Protein AF-A0A6P7TVS3-F1 (afdb_monomer_lite)

Radius of gyration: 17.28 Å; chains: 1; bounding box: 41×36×49 Å

Organism: NCBI:txid2607531

Secondary structure (DSSP, 8-state):
-------SS-TT-TTGGGEEE-SSEEEEEETTEEEEEEEEEE-SSS-EEEEEEEEEEEEEEE-TTS-EEEEEEEEEP-BSSSS-----TTS-EEEEEE--TTSHHHHHHHH-STT--EEEEEEEEEEETTT--EEEEEEEE-GGGEEETEEEPP-EEE-TTS-EEE-GGGTT-EEE-

Structure (mmCIF, N/CA/C/O backbone):
data_AF-A0A6P7TVS3-F1
#
_entry.id   AF-A0A6P7TVS3-F1
#
loop_
_atom_site.group_PDB
_atom_site.id
_atom_site.type_symbol
_atom_site.label_atom_id
_atom_site.label_alt_id
_atom_site.label_comp_id
_atom_site.label_asym_id
_atom_site.label_entity_id
_atom_site.label_seq_id
_atom_site.pdbx_PDB_ins_code
_atom_site.Cartn_x
_atom_site.Cartn_y
_atom_site.Cartn_z
_atom_site.occupancy
_atom_site.B_iso_or_equiv
_atom_site.auth_seq_id
_atom_site.auth_comp_id
_atom_site.auth_asym_id
_atom_site.auth_atom_id
_atom_site.pdbx_PDB_model_num
ATOM 1 N N . MET A 1 1 ? -23.292 6.945 5.859 1.00 40.56 1 MET A N 1
ATOM 2 C CA . MET A 1 1 ? -22.625 6.796 4.548 1.00 40.56 1 MET A CA 1
ATOM 3 C C . MET A 1 1 ? -21.519 7.825 4.479 1.00 40.56 1 MET A C 1
ATOM 5 O O . MET A 1 1 ? -21.764 8.960 4.097 1.00 40.56 1 MET A O 1
ATOM 9 N N . VAL A 1 2 ? -20.319 7.449 4.904 1.00 44.56 2 VAL A N 1
ATOM 10 C CA . VAL A 1 2 ? -19.148 8.297 4.725 1.00 44.56 2 VAL A CA 1
ATOM 11 C C . VAL A 1 2 ? -18.498 7.878 3.410 1.00 44.56 2 VAL A C 1
ATOM 13 O O . VAL A 1 2 ? -17.586 7.064 3.347 1.00 44.56 2 VAL A O 1
ATOM 16 N N . GLY A 1 3 ? -19.086 8.365 2.316 1.00 45.78 3 GLY A N 1
ATOM 17 C CA . GLY A 1 3 ? -18.453 8.366 1.005 1.00 45.78 3 GLY A CA 1
ATOM 18 C C . GLY A 1 3 ? -17.405 9.470 0.982 1.00 45.78 3 GLY A C 1
ATOM 19 O O . GLY A 1 3 ? -17.639 10.525 0.402 1.00 45.78 3 GLY A O 1
ATOM 20 N N . MET A 1 4 ? -16.283 9.254 1.664 1.00 54.59 4 MET A N 1
ATOM 21 C CA . MET A 1 4 ? -15.124 10.135 1.574 1.00 54.59 4 MET A CA 1
ATOM 22 C C . MET A 1 4 ? -14.430 9.845 0.253 1.00 54.59 4 MET A C 1
ATOM 24 O O . MET A 1 4 ? -13.630 8.936 0.115 1.00 54.59 4 MET A O 1
ATOM 28 N N . MET A 1 5 ? -14.834 10.568 -0.785 1.00 51.12 5 MET A N 1
ATOM 29 C CA . MET A 1 5 ? -14.065 10.628 -2.018 1.00 51.12 5 MET A CA 1
ATOM 30 C C . MET A 1 5 ? -12.902 11.591 -1.779 1.00 51.12 5 MET A C 1
ATOM 32 O O . MET A 1 5 ? -12.998 12.770 -2.126 1.00 51.12 5 MET A O 1
ATOM 36 N N . TYR A 1 6 ? -11.795 11.105 -1.203 1.00 49.25 6 TYR A N 1
ATOM 37 C CA . TYR A 1 6 ? -10.511 11.706 -1.555 1.00 49.25 6 TYR A CA 1
ATOM 38 C C . TYR A 1 6 ? -10.371 11.502 -3.062 1.00 49.25 6 TYR A C 1
ATOM 40 O O . TYR A 1 6 ? -10.386 10.375 -3.555 1.00 49.25 6 TYR A O 1
ATOM 48 N N . ASP A 1 7 ? -10.411 12.615 -3.790 1.00 45.03 7 ASP A N 1
ATOM 49 C CA . ASP A 1 7 ? -10.496 12.665 -5.245 1.00 45.03 7 ASP A CA 1
ATOM 50 C C . ASP A 1 7 ? -9.548 11.623 -5.855 1.00 45.03 7 ASP A C 1
ATOM 52 O O . ASP A 1 7 ? -8.334 11.694 -5.650 1.00 45.03 7 ASP A O 1
ATOM 56 N N . ARG A 1 8 ? -10.110 10.620 -6.546 1.00 48.59 8 ARG A N 1
ATOM 57 C CA . ARG A 1 8 ? -9.426 9.391 -7.011 1.00 48.59 8 ARG A CA 1
ATOM 58 C C . ARG A 1 8 ? -8.334 9.644 -8.061 1.00 48.59 8 ARG A C 1
ATOM 60 O O . ARG A 1 8 ? -7.853 8.715 -8.703 1.00 48.59 8 ARG A O 1
ATOM 67 N N . PHE A 1 9 ? -7.961 10.900 -8.261 1.00 48.38 9 PHE A N 1
ATOM 68 C CA . PHE A 1 9 ? -7.047 11.355 -9.283 1.00 48.38 9 PHE A CA 1
ATOM 69 C C . PHE A 1 9 ? -6.100 12.396 -8.702 1.00 48.38 9 PHE A C 1
ATOM 71 O O . PHE A 1 9 ? -6.510 13.345 -8.030 1.00 48.38 9 PHE A O 1
ATOM 78 N N . SER A 1 10 ? -4.813 12.245 -9.017 1.00 43.25 10 SER A N 1
ATOM 79 C CA . SER A 1 10 ? -3.807 13.278 -8.808 1.00 43.25 10 SER A CA 1
ATOM 80 C C . SER A 1 10 ? -4.242 14.558 -9.532 1.00 43.25 10 SER A C 1
ATOM 82 O O . SER A 1 10 ? -4.057 1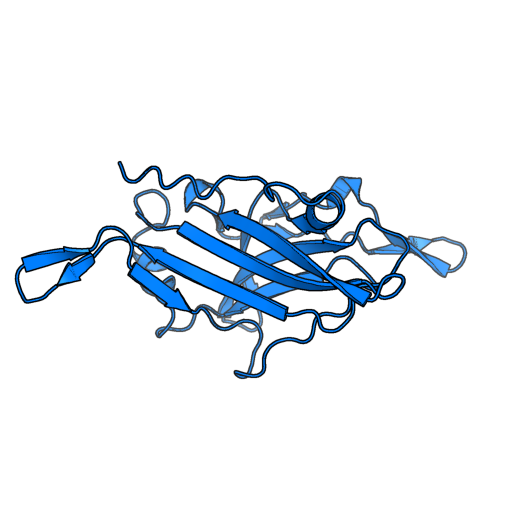4.702 -10.743 1.00 43.25 10 SER A O 1
ATOM 84 N N . LYS A 1 11 ? -4.873 15.486 -8.810 1.00 40.69 11 LYS A N 1
ATOM 85 C CA . LYS A 1 11 ? -5.247 16.790 -9.355 1.00 40.69 11 LYS A CA 1
ATOM 86 C C . LYS A 1 11 ? -3.984 17.536 -9.808 1.00 40.69 11 LYS A C 1
ATOM 88 O O . LYS A 1 11 ? -3.126 17.863 -8.996 1.00 40.69 11 LYS A O 1
ATOM 93 N N . ASN A 1 12 ? -3.935 17.824 -11.110 1.00 38.59 12 ASN A N 1
ATOM 94 C CA . ASN A 1 12 ? -3.144 18.872 -11.765 1.00 38.59 12 ASN A CA 1
ATOM 95 C C . ASN A 1 12 ? -1.604 18.794 -11.741 1.00 38.59 12 ASN A C 1
ATOM 97 O O . ASN A 1 12 ? -0.933 19.817 -11.632 1.00 38.59 12 ASN A O 1
ATOM 101 N N . ASN A 1 13 ? -1.021 17.615 -11.969 1.00 49.12 13 ASN A N 1
ATOM 102 C CA . ASN A 1 13 ? 0.365 17.553 -12.442 1.00 49.12 13 ASN A CA 1
ATOM 103 C C . ASN A 1 13 ? 0.528 16.399 -13.443 1.00 49.12 13 ASN A C 1
ATOM 105 O O . ASN A 1 13 ? 0.332 15.244 -13.069 1.00 49.12 13 ASN A O 1
ATOM 109 N N . ASN A 1 14 ? 0.864 16.688 -14.708 1.00 56.12 14 ASN A N 1
ATOM 110 C CA . ASN A 1 14 ? 0.971 15.675 -15.777 1.00 56.12 14 ASN A CA 1
ATOM 111 C C . ASN A 1 14 ? 1.919 14.522 -15.405 1.00 56.12 14 ASN A C 1
ATOM 113 O O . ASN A 1 14 ? 1.755 13.410 -15.894 1.00 56.12 14 ASN A O 1
ATOM 117 N N . ARG A 1 15 ? 2.877 14.766 -14.500 1.00 57.53 15 ARG A N 1
ATOM 118 C CA . ARG A 1 15 ? 3.806 13.747 -14.006 1.00 57.53 15 ARG A CA 1
ATOM 119 C C . ARG A 1 15 ? 3.259 12.878 -12.870 1.00 57.53 15 ARG A C 1
ATOM 121 O O . ARG A 1 15 ? 3.612 11.713 -12.770 1.00 57.53 15 ARG A O 1
ATOM 128 N N . ALA A 1 16 ? 2.343 13.381 -12.045 1.00 57.06 16 ALA A N 1
ATOM 129 C CA . ALA A 1 16 ? 1.692 12.529 -11.046 1.00 57.06 16 ALA A CA 1
ATOM 130 C C . ALA A 1 16 ? 0.823 11.434 -11.703 1.00 57.06 16 ALA A C 1
ATOM 132 O O . ALA A 1 16 ? 0.606 10.386 -11.104 1.00 57.06 16 ALA A O 1
ATOM 133 N N . GLN A 1 17 ? 0.405 11.640 -12.961 1.00 60.50 17 GLN A N 1
ATOM 134 C CA . GLN A 1 17 ? -0.326 10.651 -13.764 1.00 60.50 17 GLN A CA 1
ATOM 135 C C . GLN A 1 17 ? 0.541 9.476 -14.245 1.00 60.50 17 GLN A C 1
ATOM 137 O O . GLN A 1 17 ? -0.001 8.506 -14.769 1.00 60.50 17 GLN A O 1
ATOM 142 N N . THR A 1 18 ? 1.870 9.540 -14.093 1.00 77.81 18 THR A N 1
ATOM 143 C CA . THR A 1 18 ? 2.769 8.451 -14.507 1.00 77.81 18 THR A CA 1
ATOM 144 C C . THR A 1 18 ? 3.190 7.533 -13.370 1.00 77.81 18 THR A C 1
ATOM 146 O O . THR A 1 18 ? 3.916 6.572 -13.614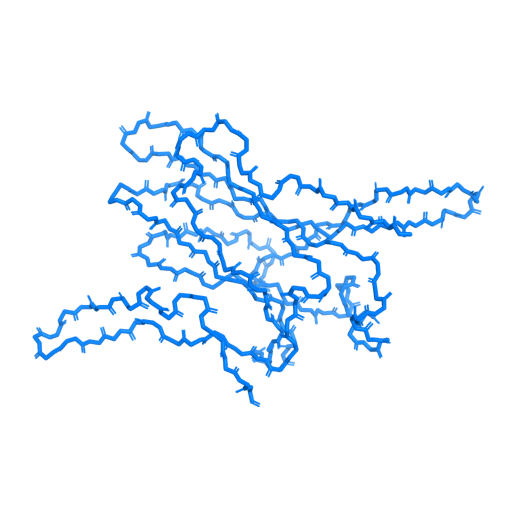 1.00 77.81 18 THR A O 1
ATOM 149 N N . ILE A 1 19 ? 2.718 7.793 -12.148 1.00 88.88 19 ILE A N 1
ATOM 150 C CA . ILE A 1 19 ? 2.776 6.830 -11.050 1.00 88.88 19 ILE A CA 1
ATOM 151 C C . ILE A 1 19 ? 1.490 6.012 -11.080 1.00 88.88 19 ILE A C 1
ATOM 153 O O . ILE A 1 19 ? 0.389 6.545 -10.934 1.00 88.88 19 ILE A O 1
ATOM 157 N N . LEU A 1 20 ? 1.633 4.709 -11.292 1.00 91.75 20 LEU A N 1
ATOM 158 C CA . LEU A 1 20 ? 0.523 3.776 -11.371 1.00 91.75 20 LEU A CA 1
ATOM 159 C C . LEU A 1 20 ? 0.372 3.033 -10.051 1.00 91.75 20 LEU A C 1
ATOM 161 O O . LEU A 1 20 ? 1.316 2.395 -9.603 1.00 91.75 20 LEU A O 1
ATOM 165 N N . PHE A 1 21 ? -0.834 3.035 -9.491 1.00 94.38 21 PHE A N 1
ATOM 166 C CA . PHE A 1 21 ? -1.196 2.210 -8.341 1.00 94.38 21 PHE A CA 1
ATOM 167 C C . PHE A 1 21 ? -2.073 1.026 -8.762 1.00 94.38 21 PHE A C 1
ATOM 169 O O . PHE A 1 21 ? -2.793 1.079 -9.766 1.00 94.38 21 PHE A O 1
ATOM 176 N N . SER A 1 22 ? -2.022 -0.070 -8.006 1.00 96.56 22 SER A N 1
ATOM 177 C CA . SER A 1 22 ? -2.947 -1.190 -8.169 1.00 96.56 22 SER A CA 1
ATOM 178 C C . SER A 1 22 ? -4.396 -0.750 -7.966 1.00 96.56 22 SER A C 1
ATOM 180 O O . SER A 1 22 ? -4.685 0.118 -7.153 1.00 96.56 22 SER A O 1
ATOM 182 N N . ARG A 1 23 ? -5.333 -1.376 -8.690 1.00 94.50 23 ARG A N 1
ATOM 183 C CA . ARG A 1 23 ? -6.770 -1.091 -8.528 1.00 94.50 23 ARG A CA 1
ATOM 184 C C . ARG A 1 23 ? -7.303 -1.564 -7.181 1.00 94.50 23 ARG A C 1
ATOM 186 O O . ARG A 1 23 ? -8.185 -0.931 -6.620 1.00 94.50 23 ARG A O 1
ATOM 193 N N . ASN A 1 24 ? -6.762 -2.677 -6.702 1.00 96.62 24 ASN A N 1
ATOM 194 C CA . ASN A 1 24 ? -7.104 -3.291 -5.435 1.00 96.62 24 ASN A CA 1
ATOM 195 C C . ASN A 1 24 ? -5.863 -3.344 -4.558 1.00 96.62 24 ASN A C 1
ATOM 197 O O . ASN A 1 24 ? -4.756 -3.517 -5.070 1.00 96.62 24 ASN A O 1
ATOM 201 N N . ALA A 1 25 ? -6.070 -3.238 -3.255 1.00 97.44 25 ALA A N 1
ATOM 202 C CA . ALA A 1 25 ? -5.110 -3.727 -2.285 1.00 97.44 25 ALA A CA 1
ATOM 203 C C . ALA A 1 25 ? -5.494 -5.159 -1.903 1.00 97.44 25 ALA A C 1
ATOM 205 O O . ALA A 1 25 ? -6.629 -5.594 -2.113 1.00 97.44 25 ALA A O 1
ATOM 206 N N . VAL A 1 26 ? -4.551 -5.901 -1.348 1.00 97.19 26 VAL A N 1
ATOM 207 C CA . VAL A 1 26 ? -4.785 -7.261 -0.877 1.00 97.19 26 VAL A CA 1
ATOM 208 C C . VAL A 1 26 ? -4.329 -7.409 0.561 1.00 97.19 26 VAL A C 1
ATOM 210 O O . VAL A 1 26 ? -3.436 -6.688 1.006 1.00 97.19 26 VAL A O 1
ATOM 213 N N . ILE A 1 27 ? -4.931 -8.352 1.274 1.00 96.19 27 ILE A N 1
ATOM 214 C CA . ILE A 1 27 ? -4.408 -8.839 2.545 1.00 96.19 27 ILE A CA 1
ATOM 215 C C . ILE A 1 27 ? -3.950 -10.279 2.342 1.00 96.19 27 ILE A C 1
ATOM 217 O O . ILE A 1 27 ? -4.751 -11.136 1.970 1.00 96.19 27 ILE A O 1
ATOM 221 N N . CYS A 1 28 ? -2.662 -10.520 2.574 1.00 94.38 28 CYS A N 1
ATOM 222 C CA . CYS A 1 28 ? -2.013 -11.829 2.463 1.00 94.38 28 CYS A CA 1
ATOM 223 C C . CYS A 1 28 ? -1.158 -12.113 3.695 1.00 94.38 28 CYS A C 1
ATOM 225 O O . CYS A 1 28 ? -0.742 -11.175 4.385 1.00 94.38 28 CYS A O 1
ATOM 227 N N . GLN A 1 29 ? -0.838 -13.383 3.931 1.00 92.50 29 GLN A N 1
ATOM 228 C CA . GLN A 1 29 ? 0.138 -13.756 4.953 1.00 92.50 29 GLN A CA 1
ATOM 229 C C . GLN A 1 29 ? 1.566 -13.564 4.425 1.00 92.50 29 GLN A C 1
ATOM 231 O O . GLN A 1 29 ? 1.916 -14.005 3.331 1.00 92.50 29 GLN A O 1
ATOM 236 N N . ARG A 1 30 ? 2.413 -12.884 5.201 1.00 88.56 30 ARG A N 1
ATOM 237 C CA . ARG A 1 30 ? 3.858 -12.763 4.954 1.00 88.56 30 ARG A CA 1
ATOM 238 C C . ARG A 1 30 ? 4.594 -12.942 6.268 1.00 88.56 30 ARG A C 1
ATOM 240 O O . ARG A 1 30 ? 4.295 -12.243 7.231 1.00 88.56 30 ARG A O 1
ATOM 247 N N . ASP A 1 31 ? 5.484 -13.927 6.321 1.00 85.38 31 ASP A N 1
ATOM 248 C CA . ASP A 1 31 ? 6.291 -14.241 7.507 1.00 85.38 31 ASP A CA 1
ATOM 249 C C . ASP A 1 31 ? 5.464 -14.422 8.796 1.00 85.38 31 ASP A C 1
ATOM 251 O O . ASP A 1 31 ? 5.879 -14.047 9.890 1.00 85.38 31 ASP A O 1
ATOM 255 N N . ASN A 1 32 ? 4.286 -15.048 8.659 1.00 87.00 32 ASN A N 1
ATOM 256 C CA . ASN A 1 32 ? 3.271 -15.270 9.704 1.00 87.00 32 ASN A CA 1
ATOM 257 C C . ASN A 1 32 ? 2.524 -14.016 10.189 1.00 87.00 32 ASN A C 1
ATOM 259 O O . ASN A 1 32 ? 1.888 -14.059 11.244 1.00 87.00 32 ASN A O 1
ATOM 263 N N . PHE A 1 33 ? 2.573 -12.915 9.439 1.00 90.19 33 PHE A N 1
ATOM 264 C CA . PHE A 1 33 ? 1.781 -11.723 9.717 1.00 90.19 33 PHE A CA 1
ATOM 265 C C . PHE A 1 33 ? 0.805 -11.425 8.577 1.00 90.19 33 PHE A C 1
ATOM 267 O O . PHE A 1 33 ? 1.193 -11.472 7.405 1.00 90.19 33 PHE A O 1
ATOM 274 N N . PRO A 1 34 ? -0.454 -11.063 8.892 1.00 93.94 34 PRO A N 1
ATOM 275 C CA . PRO A 1 34 ? -1.334 -10.474 7.901 1.00 93.94 34 PRO A CA 1
ATOM 276 C C . PRO A 1 34 ? -0.765 -9.116 7.483 1.00 93.94 34 PRO A C 1
ATOM 278 O O . PRO A 1 34 ? -0.412 -8.284 8.318 1.00 93.94 34 PRO A O 1
ATOM 281 N N . CYS A 1 35 ? -0.682 -8.883 6.180 1.00 94.88 35 CYS A N 1
ATOM 282 C CA . CYS A 1 35 ? -0.116 -7.662 5.623 1.00 94.88 35 CYS A CA 1
ATOM 283 C C . CYS A 1 35 ? -1.093 -7.033 4.639 1.00 94.88 35 CYS A C 1
ATOM 285 O O . CYS A 1 35 ? -1.551 -7.702 3.717 1.00 94.88 35 CYS A O 1
ATOM 287 N N . PHE A 1 36 ? -1.358 -5.737 4.798 1.00 96.12 36 PHE A N 1
ATOM 288 C CA 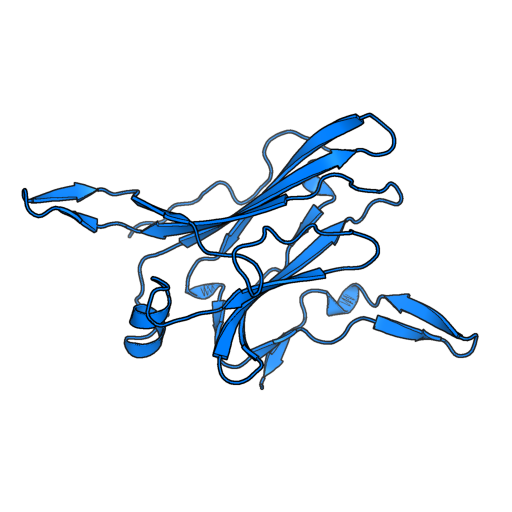. PHE A 1 36 ? -2.011 -4.924 3.778 1.00 96.12 36 PHE A CA 1
ATOM 289 C C . PHE A 1 36 ? -0.985 -4.590 2.697 1.00 96.12 36 PHE A C 1
ATOM 291 O O . PHE A 1 36 ? 0.050 -3.996 2.996 1.00 96.12 36 PHE A O 1
ATOM 298 N N . VAL A 1 37 ? -1.256 -4.968 1.450 1.00 96.19 37 VAL A N 1
ATOM 299 C CA . VAL A 1 37 ? -0.312 -4.834 0.339 1.00 96.19 37 VAL A CA 1
ATOM 300 C C . VAL A 1 37 ? -0.976 -4.163 -0.853 1.00 96.19 37 VAL A C 1
ATOM 302 O O . VAL A 1 37 ? -2.074 -4.533 -1.262 1.00 96.19 37 VAL A O 1
ATOM 305 N N . PHE A 1 38 ? -0.268 -3.232 -1.482 1.00 96.50 38 PHE A N 1
ATOM 306 C CA . PHE A 1 38 ? -0.633 -2.684 -2.785 1.00 96.50 38 PHE A CA 1
ATOM 307 C C . PHE A 1 38 ? 0.600 -2.585 -3.685 1.00 96.50 38 PHE A C 1
ATOM 309 O O . PHE A 1 38 ? 1.739 -2.609 -3.216 1.00 96.50 38 PHE A O 1
ATOM 316 N N . ARG A 1 39 ? 0.382 -2.493 -4.997 1.00 95.25 39 ARG A N 1
ATOM 317 C CA . ARG A 1 39 ? 1.456 -2.357 -5.984 1.00 95.25 39 ARG A CA 1
ATOM 318 C C . ARG A 1 39 ? 1.526 -0.928 -6.497 1.00 95.25 39 ARG A C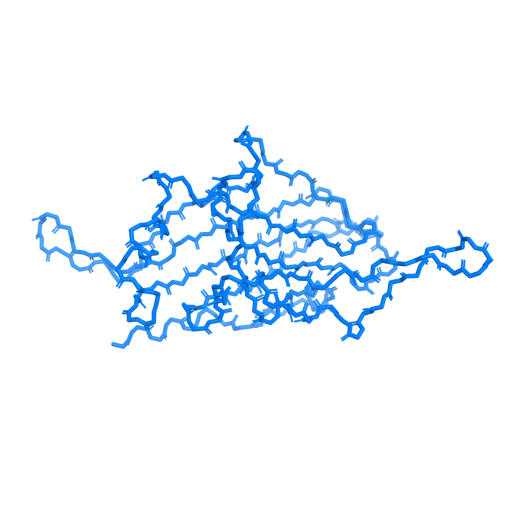 1
ATOM 320 O O . ARG A 1 39 ? 0.491 -0.316 -6.760 1.00 95.25 39 ARG A O 1
ATOM 327 N N . THR A 1 40 ? 2.735 -0.420 -6.697 1.00 93.88 40 THR A N 1
ATOM 328 C CA . THR A 1 40 ? 2.975 0.862 -7.363 1.00 93.88 40 THR A CA 1
ATOM 329 C C . THR A 1 40 ? 4.096 0.755 -8.396 1.00 93.88 40 THR A C 1
ATOM 331 O O . THR A 1 40 ? 4.961 -0.110 -8.281 1.00 93.88 40 THR A O 1
ATOM 334 N N . ALA A 1 41 ? 4.081 1.596 -9.427 1.00 91.44 41 ALA A N 1
ATOM 335 C CA . ALA A 1 41 ? 5.138 1.677 -10.432 1.00 91.44 41 ALA A CA 1
ATOM 336 C C . ALA A 1 41 ? 5.292 3.088 -10.992 1.00 91.44 41 ALA A C 1
ATOM 338 O O . ALA A 1 41 ? 4.310 3.810 -11.154 1.00 91.44 41 ALA A O 1
ATOM 339 N N . ASN A 1 42 ? 6.518 3.426 -11.383 1.00 88.88 42 ASN A N 1
ATOM 340 C CA . ASN A 1 42 ? 6.790 4.541 -12.277 1.00 88.88 42 ASN A CA 1
ATOM 341 C C . ASN A 1 42 ? 6.706 4.048 -13.729 1.00 88.88 42 ASN A C 1
ATOM 343 O O . ASN A 1 42 ? 7.380 3.090 -14.099 1.00 88.88 42 ASN A O 1
ATOM 347 N N . LEU A 1 43 ? 5.860 4.677 -14.543 1.00 84.94 43 LEU A N 1
ATOM 348 C CA . LEU A 1 43 ? 5.693 4.338 -15.960 1.00 84.94 43 LEU A CA 1
ATOM 349 C C . LEU A 1 43 ? 6.626 5.133 -16.887 1.00 84.94 43 LEU A C 1
ATOM 351 O O . LEU A 1 43 ? 6.624 4.895 -18.095 1.00 84.94 43 LEU A O 1
ATOM 355 N N . GLN A 1 44 ? 7.383 6.102 -16.363 1.00 79.00 44 GLN A N 1
ATOM 356 C CA . GLN A 1 44 ? 8.347 6.862 -17.159 1.00 79.00 44 GLN A CA 1
ATOM 357 C C . GLN A 1 44 ? 9.696 6.153 -17.248 1.00 79.00 44 GLN A C 1
ATOM 359 O O . GLN A 1 44 ? 10.071 5.373 -16.381 1.00 79.00 44 GLN A O 1
ATOM 364 N N . ALA A 1 45 ? 10.444 6.488 -18.300 1.00 74.19 45 ALA A N 1
ATOM 365 C CA . ALA A 1 45 ? 11.833 6.069 -18.452 1.00 74.19 45 ALA A CA 1
ATOM 366 C C . ALA A 1 45 ? 12.789 6.814 -17.503 1.00 74.19 45 ALA A C 1
ATOM 368 O O . ALA A 1 45 ? 13.875 6.315 -17.232 1.00 74.19 45 ALA A O 1
ATOM 369 N N . THR A 1 46 ? 12.416 8.009 -17.028 1.00 80.56 46 THR A N 1
ATOM 370 C CA . THR A 1 46 ? 13.215 8.773 -16.061 1.00 80.56 46 THR A CA 1
ATOM 371 C C . THR A 1 46 ? 12.971 8.264 -14.648 1.00 80.56 46 THR A C 1
ATOM 373 O O . THR A 1 46 ? 11.837 7.928 -14.291 1.00 80.56 46 THR A O 1
ATOM 376 N N . GLY A 1 47 ? 14.030 8.227 -13.839 1.00 83.19 47 GLY A N 1
ATOM 377 C CA . GLY A 1 47 ? 13.956 7.789 -12.457 1.00 83.19 47 GLY A CA 1
ATOM 378 C C . GLY A 1 47 ? 13.129 8.718 -11.570 1.00 83.19 47 GLY A C 1
ATOM 379 O O . GLY A 1 47 ? 12.825 9.879 -11.889 1.00 83.19 47 GLY A O 1
ATOM 380 N N . LEU A 1 48 ? 12.759 8.169 -10.418 1.00 85.50 48 LEU A N 1
ATOM 381 C CA . LEU A 1 48 ? 12.226 8.923 -9.299 1.00 85.50 48 LEU A CA 1
ATOM 382 C C . LEU A 1 48 ? 13.151 8.690 -8.107 1.00 85.50 48 LEU A C 1
ATOM 384 O O . LEU A 1 48 ? 13.351 7.544 -7.708 1.00 85.50 48 LEU A O 1
ATOM 388 N N . VAL A 1 49 ? 13.724 9.769 -7.584 1.00 86.69 49 VAL A N 1
ATOM 389 C CA . VAL A 1 49 ? 14.653 9.741 -6.445 1.00 86.69 49 VAL A CA 1
ATOM 390 C C . VAL A 1 49 ? 13.974 10.304 -5.199 1.00 86.69 49 VAL A C 1
ATOM 392 O O . VAL A 1 49 ? 12.922 10.939 -5.305 1.00 86.69 49 VAL A O 1
ATOM 395 N N . ASP A 1 50 ? 14.546 10.051 -4.022 1.00 85.94 50 ASP A N 1
ATOM 396 C CA . ASP A 1 50 ? 14.006 10.485 -2.724 1.00 85.94 50 ASP A CA 1
ATOM 397 C C . ASP A 1 50 ? 12.529 10.097 -2.534 1.00 85.94 50 ASP A C 1
ATOM 399 O O . ASP A 1 50 ? 11.681 10.894 -2.119 1.00 85.94 50 ASP A O 1
ATOM 403 N N . CYS A 1 51 ? 12.194 8.863 -2.920 1.00 88.19 51 CYS A N 1
ATOM 404 C CA . CYS A 1 51 ? 10.822 8.385 -2.884 1.00 88.19 51 CYS A CA 1
ATOM 405 C C . CYS A 1 51 ? 10.409 8.000 -1.469 1.00 88.19 51 CYS A C 1
ATOM 407 O O . CYS A 1 51 ? 11.021 7.138 -0.841 1.00 88.19 51 CYS A O 1
ATOM 409 N N . GLN A 1 52 ? 9.289 8.558 -1.025 1.00 89.44 52 GLN A N 1
ATOM 410 C CA . GLN A 1 52 ? 8.671 8.252 0.253 1.00 89.44 52 GLN A CA 1
ATOM 411 C C . GLN A 1 52 ? 7.205 7.880 0.048 1.00 89.44 52 GLN A C 1
ATOM 413 O O . GLN A 1 52 ? 6.479 8.534 -0.707 1.00 89.44 52 GLN A O 1
ATOM 418 N N . VAL A 1 53 ? 6.754 6.848 0.761 1.00 91.38 53 VAL A N 1
ATOM 419 C CA . VAL A 1 53 ? 5.339 6.487 0.852 1.00 91.38 53 VAL A CA 1
ATOM 420 C C . VAL A 1 53 ? 4.847 6.661 2.278 1.00 91.38 53 VAL A C 1
ATOM 422 O O . VAL A 1 53 ? 5.453 6.177 3.229 1.00 91.38 53 VAL A O 1
ATOM 425 N N . VAL A 1 54 ? 3.710 7.335 2.408 1.00 92.69 54 VAL A N 1
ATOM 426 C CA . VAL A 1 54 ? 2.982 7.512 3.661 1.00 92.69 54 VAL A CA 1
ATOM 427 C C . VAL A 1 54 ? 1.605 6.888 3.509 1.00 92.69 54 VAL A C 1
ATOM 429 O O . VAL A 1 54 ? 0.876 7.188 2.560 1.00 92.69 54 VAL A O 1
ATOM 432 N N . LEU A 1 55 ? 1.242 6.046 4.470 1.00 94.75 55 LEU A N 1
ATOM 433 C CA . LEU A 1 55 ? -0.085 5.462 4.585 1.00 94.75 55 LEU A CA 1
ATOM 434 C C . LEU A 1 55 ? -0.836 6.118 5.737 1.00 94.75 55 LEU A C 1
ATOM 436 O O . LEU A 1 55 ? -0.314 6.225 6.846 1.00 94.75 55 LEU A O 1
ATOM 440 N N . LYS A 1 56 ? -2.069 6.548 5.477 1.00 94.62 56 LYS A N 1
ATOM 441 C CA . LYS A 1 56 ? -2.965 7.107 6.488 1.00 94.62 56 LYS A CA 1
ATOM 442 C C . LYS A 1 56 ? -4.252 6.304 6.539 1.00 94.62 56 LYS A C 1
ATOM 444 O O . LYS A 1 56 ? -4.950 6.197 5.536 1.00 94.62 56 LYS A O 1
ATOM 449 N N . PHE A 1 57 ? -4.561 5.771 7.707 1.00 95.19 57 PHE A N 1
ATOM 450 C CA . PHE A 1 57 ? -5.849 5.187 8.030 1.00 95.19 57 PHE A CA 1
ATOM 451 C C . PHE A 1 57 ? -6.816 6.305 8.416 1.00 95.19 57 PHE A C 1
ATOM 453 O O . PHE A 1 57 ? -6.562 7.033 9.374 1.00 95.19 57 PHE A O 1
ATOM 460 N N . VAL A 1 58 ? -7.886 6.460 7.646 1.00 94.44 58 VAL A N 1
ATOM 461 C CA . VAL A 1 58 ? -8.897 7.506 7.800 1.00 94.44 58 VAL A CA 1
ATOM 462 C C . VAL A 1 58 ? -10.187 6.872 8.299 1.00 94.44 58 VAL A C 1
ATOM 464 O O . VAL A 1 58 ? -10.678 5.927 7.686 1.00 94.44 58 VAL A O 1
ATOM 467 N N . TYR A 1 59 ? -10.745 7.379 9.393 1.00 92.12 59 TYR A N 1
ATOM 468 C CA . TYR A 1 59 ? -11.971 6.848 9.994 1.00 92.12 59 TYR A CA 1
ATOM 469 C C . TYR A 1 59 ? -12.749 7.944 10.722 1.00 92.12 59 TYR A C 1
ATOM 471 O O . TYR A 1 59 ? -12.233 9.034 10.961 1.00 92.12 59 TYR A O 1
ATOM 479 N N . SER A 1 60 ? -14.004 7.653 11.063 1.00 90.62 60 SER A N 1
ATOM 480 C CA . SER A 1 60 ? -14.803 8.512 11.935 1.00 90.62 60 SER A CA 1
ATOM 481 C C . SER A 1 60 ? -14.807 7.946 13.350 1.00 90.62 60 SER A C 1
ATOM 483 O O . SER A 1 60 ? -14.918 6.734 13.535 1.00 90.62 60 SER A O 1
ATOM 485 N N . THR A 1 61 ? -14.706 8.824 14.342 1.00 89.19 61 THR A N 1
ATOM 486 C CA . THR A 1 61 ? -14.727 8.460 15.758 1.00 89.19 61 THR A CA 1
ATOM 487 C C . THR A 1 61 ? -15.612 9.411 16.555 1.00 89.19 61 THR A C 1
ATOM 489 O O . THR A 1 61 ? -15.941 10.508 16.099 1.00 89.19 61 THR A O 1
ATOM 492 N N . ILE A 1 62 ? -16.012 8.984 17.748 1.00 91.00 62 ILE A N 1
ATOM 493 C CA . ILE A 1 62 ? -16.699 9.821 18.731 1.00 91.00 62 ILE A CA 1
ATOM 494 C C . ILE A 1 62 ? -15.786 9.896 19.951 1.00 91.00 62 ILE A C 1
ATOM 496 O O . ILE A 1 62 ? -15.373 8.857 20.465 1.00 91.00 62 ILE A O 1
ATOM 500 N N . THR A 1 63 ? -15.442 11.107 20.382 1.00 90.69 63 THR A N 1
ATOM 501 C CA . THR A 1 63 ? -14.567 11.314 21.542 1.00 90.69 63 THR A CA 1
ATOM 502 C C . THR A 1 63 ? -15.300 11.029 22.854 1.00 90.69 63 THR A C 1
ATOM 504 O O . THR A 1 63 ? -16.527 10.887 22.888 1.00 90.69 63 THR A O 1
ATOM 507 N N . GLU A 1 64 ? -14.558 10.971 23.962 1.00 91.44 64 GLU A N 1
ATOM 508 C CA . GLU A 1 64 ? -15.143 10.789 25.297 1.00 91.44 64 GLU A CA 1
ATOM 509 C C . GLU A 1 64 ? -16.099 11.938 25.673 1.00 91.44 64 GLU A C 1
ATOM 511 O O . GLU A 1 64 ? -17.094 11.726 26.366 1.00 91.44 64 GLU A O 1
ATOM 516 N N . GLU A 1 65 ? -15.862 13.139 25.142 1.00 94.25 65 GLU A N 1
ATOM 517 C CA . GLU A 1 65 ? -16.698 14.333 25.303 1.00 94.25 65 GLU A CA 1
ATOM 518 C C . GLU A 1 65 ? -17.951 14.339 24.409 1.00 94.25 65 GLU A C 1
ATOM 520 O O . GLU A 1 65 ? -18.679 15.330 24.377 1.00 94.25 65 GLU A O 1
ATOM 525 N N . GLN A 1 66 ? -18.230 13.237 23.703 1.00 92.06 66 GLN A N 1
ATOM 526 C CA . GLN A 1 66 ? -19.350 13.082 22.766 1.00 92.06 66 GLN A CA 1
ATOM 527 C C . GLN A 1 66 ? -19.249 13.964 21.509 1.00 92.06 66 GLN A C 1
ATOM 529 O O . GLN A 1 66 ? -20.256 14.214 20.839 1.00 92.06 66 GLN A O 1
ATOM 534 N N . GLU A 1 67 ? -18.043 14.401 21.136 1.00 93.00 67 GLU A N 1
ATOM 535 C CA . GLU A 1 67 ? -17.812 15.081 19.863 1.00 93.00 67 GLU A CA 1
ATOM 536 C C . GLU A 1 67 ? -17.635 14.057 18.737 1.00 93.00 67 GLU A C 1
ATOM 538 O O . GLU A 1 67 ? -16.865 13.106 18.853 1.00 93.00 67 GLU A O 1
ATOM 543 N N . THR A 1 68 ? -18.347 14.240 17.621 1.00 89.81 68 THR A N 1
ATOM 544 C CA . THR A 1 68 ? -18.173 13.392 16.434 1.00 89.81 68 THR A CA 1
ATOM 545 C C . THR A 1 68 ? -17.080 13.961 15.537 1.00 89.81 68 THR A C 1
ATOM 547 O O . THR A 1 68 ? -17.284 14.971 14.862 1.00 89.81 68 THR A O 1
ATOM 550 N N . ILE A 1 69 ? -15.951 13.262 15.460 1.00 88.38 69 ILE A N 1
ATOM 551 C CA . ILE A 1 69 ? -14.890 13.541 14.497 1.00 88.38 69 ILE A CA 1
ATOM 552 C C . ILE A 1 69 ? -15.183 12.727 13.238 1.00 88.38 69 ILE A C 1
ATOM 554 O O . ILE A 1 69 ? -15.141 11.495 13.226 1.00 88.38 69 ILE A O 1
ATOM 558 N N . LEU A 1 70 ? -15.509 13.422 12.150 1.00 85.94 70 LEU A N 1
ATOM 559 C CA . LEU A 1 70 ? -15.797 12.765 10.874 1.00 85.94 70 LEU A CA 1
ATOM 560 C C . LEU A 1 70 ? -14.525 12.208 10.226 1.00 85.94 70 LEU A C 1
ATOM 562 O O . LEU A 1 70 ? -14.578 11.133 9.642 1.00 85.94 70 LEU A O 1
ATOM 566 N N . LEU A 1 71 ? -13.416 12.946 10.329 1.00 87.12 71 LEU A N 1
ATOM 567 C CA . LEU A 1 71 ? -12.134 12.671 9.680 1.00 87.12 71 LEU A CA 1
ATOM 568 C C . LEU A 1 71 ? -11.012 12.635 10.715 1.00 87.12 71 LEU A C 1
ATOM 570 O O . LEU A 1 71 ? -10.400 13.667 10.990 1.00 87.12 71 LEU A O 1
ATOM 574 N N . ASP A 1 72 ? -10.742 11.456 11.257 1.00 90.81 72 ASP A N 1
ATOM 575 C CA . ASP A 1 72 ? -9.551 11.203 12.061 1.00 90.81 72 ASP A CA 1
ATOM 576 C C . ASP A 1 72 ? -8.515 10.404 11.257 1.00 90.81 72 ASP A C 1
ATOM 578 O O . ASP A 1 72 ? -8.862 9.707 10.298 1.00 90.81 72 ASP A O 1
ATOM 582 N N . PHE A 1 73 ? -7.236 10.546 11.608 1.00 91.88 73 PHE A N 1
ATOM 583 C CA . PHE A 1 73 ? -6.112 10.014 10.839 1.00 91.88 73 PHE A CA 1
ATOM 584 C C . PHE A 1 73 ? -5.085 9.326 11.734 1.00 91.88 73 PHE A C 1
ATOM 586 O O . PHE A 1 73 ? -4.480 9.952 12.600 1.00 91.88 73 PHE A O 1
ATOM 593 N N . ILE A 1 74 ? -4.778 8.068 11.424 1.00 94.19 74 ILE A N 1
ATOM 594 C CA . ILE A 1 74 ? -3.667 7.325 12.029 1.00 94.19 74 ILE A CA 1
ATOM 595 C C . ILE A 1 74 ? -2.648 6.997 10.938 1.00 94.19 74 ILE A C 1
ATOM 597 O O . ILE A 1 74 ? -3.004 6.471 9.885 1.00 94.19 74 ILE A O 1
ATOM 601 N N . ASN A 1 75 ? -1.369 7.301 11.163 1.00 94.06 75 ASN A N 1
ATOM 602 C CA . ASN A 1 75 ? -0.317 6.877 10.240 1.00 94.06 75 ASN A CA 1
ATOM 603 C C . ASN A 1 75 ? -0.097 5.365 10.370 1.00 94.06 75 ASN A C 1
ATOM 605 O O . ASN A 1 75 ? 0.059 4.851 11.476 1.00 94.06 75 ASN A O 1
ATOM 609 N N . LEU A 1 76 ? -0.051 4.666 9.239 1.00 93.38 76 LEU A N 1
ATOM 610 C CA . LEU A 1 76 ? 0.302 3.252 9.185 1.00 93.38 76 LEU A CA 1
ATOM 611 C C . LEU A 1 76 ? 1.781 3.114 8.819 1.00 93.38 76 LEU A C 1
ATOM 613 O O . LEU A 1 76 ? 2.248 3.739 7.865 1.00 93.38 76 LEU A O 1
ATOM 617 N N . GLN A 1 77 ? 2.506 2.281 9.564 1.00 90.44 77 GLN A N 1
ATOM 618 C CA . GLN A 1 77 ? 3.914 1.990 9.288 1.00 90.44 77 GLN A CA 1
ATOM 619 C C . GLN A 1 77 ? 4.073 1.253 7.952 1.00 90.44 77 GLN A C 1
ATOM 621 O O . GLN A 1 77 ? 3.323 0.328 7.648 1.00 90.44 77 GLN A O 1
ATOM 626 N N . VAL A 1 78 ? 5.062 1.646 7.156 1.00 89.00 78 VAL A N 1
ATOM 627 C CA . VAL A 1 78 ? 5.406 0.991 5.888 1.00 89.00 78 VAL A CA 1
ATOM 628 C C . VAL A 1 78 ? 6.745 0.290 6.065 1.00 89.00 78 VAL A C 1
ATOM 630 O O . VAL A 1 78 ? 7.692 0.926 6.515 1.00 89.00 78 VAL A O 1
ATOM 633 N N . GLY A 1 79 ? 6.833 -0.986 5.685 1.00 77.38 79 GLY A N 1
ATOM 634 C CA . GLY A 1 79 ? 8.035 -1.799 5.900 1.00 77.38 79 GLY A CA 1
ATOM 635 C C . GLY A 1 79 ? 8.045 -2.533 7.246 1.00 77.38 79 GLY A C 1
ATOM 636 O O . GLY A 1 79 ? 7.024 -2.604 7.931 1.00 77.38 79 GLY A O 1
ATOM 637 N N . GLU A 1 80 ? 9.185 -3.140 7.586 1.00 64.19 80 GLU A N 1
ATOM 638 C CA . GLU A 1 80 ? 9.299 -4.075 8.717 1.00 64.19 80 GLU A CA 1
ATOM 639 C C . GLU A 1 80 ? 9.743 -3.433 10.046 1.00 64.19 80 GLU A C 1
ATOM 641 O O . GLU A 1 80 ? 9.315 -3.931 11.084 1.00 64.19 80 GLU A O 1
ATOM 646 N N . ASP A 1 81 ? 10.496 -2.318 10.039 1.00 54.94 81 ASP A N 1
ATOM 647 C CA . ASP A 1 81 ? 11.264 -1.862 11.222 1.00 54.94 81 ASP A CA 1
ATOM 648 C C . ASP A 1 81 ? 11.229 -0.341 11.509 1.00 54.94 81 ASP A C 1
ATOM 650 O O . ASP A 1 81 ? 12.265 0.253 11.797 1.00 54.94 81 ASP A O 1
ATOM 654 N N . ASP A 1 82 ? 10.077 0.340 11.430 1.00 50.31 82 ASP A N 1
ATOM 655 C CA . ASP A 1 82 ? 9.933 1.800 11.701 1.00 50.31 82 ASP A CA 1
ATOM 656 C C . ASP A 1 82 ? 10.811 2.743 10.838 1.00 50.31 82 ASP A C 1
ATOM 658 O O . ASP A 1 82 ? 10.677 3.969 10.879 1.00 50.31 82 ASP A O 1
ATOM 662 N N . VAL A 1 83 ? 11.685 2.185 10.003 1.00 46.31 83 VAL A N 1
ATOM 663 C CA . VAL A 1 83 ? 12.465 2.877 8.989 1.00 46.31 83 VAL A CA 1
ATOM 664 C C . VAL A 1 83 ? 11.565 3.054 7.777 1.00 46.31 83 VAL A C 1
ATOM 666 O O . VAL A 1 83 ? 11.062 2.084 7.210 1.00 46.31 83 VAL A O 1
ATOM 669 N N . SER A 1 84 ? 11.361 4.307 7.371 1.00 53.16 84 SER A N 1
ATOM 670 C CA . SER A 1 84 ? 10.687 4.621 6.115 1.00 53.16 84 SER A CA 1
ATOM 671 C C . SER A 1 84 ? 11.344 3.844 4.980 1.00 53.16 84 SER A C 1
ATOM 673 O O . SER A 1 84 ? 12.544 3.989 4.755 1.00 53.16 84 SER A O 1
ATOM 675 N N . GLN A 1 85 ? 10.566 3.030 4.270 1.00 62.16 85 GLN A N 1
ATOM 676 C CA . GLN A 1 85 ? 11.073 2.303 3.117 1.00 62.16 85 GLN A CA 1
ATOM 677 C C . GLN A 1 85 ? 11.443 3.316 2.024 1.00 62.16 85 GLN A C 1
ATOM 679 O O . GLN A 1 85 ? 10.559 3.933 1.425 1.00 62.16 85 GLN A O 1
ATOM 684 N N . GLU A 1 86 ? 12.742 3.516 1.793 1.00 64.75 86 GLU A N 1
ATOM 685 C CA . GLU A 1 86 ? 13.229 4.194 0.593 1.00 64.75 86 GLU A CA 1
ATOM 686 C C . GLU A 1 86 ? 12.882 3.306 -0.603 1.00 64.75 86 GLU A C 1
ATOM 688 O O . GLU A 1 86 ? 13.250 2.130 -0.662 1.00 64.75 86 GLU A O 1
ATOM 693 N N . ILE A 1 87 ? 12.071 3.837 -1.516 1.00 72.62 87 ILE A N 1
ATOM 694 C CA . ILE A 1 87 ? 11.566 3.074 -2.658 1.00 72.62 87 ILE A CA 1
ATOM 695 C C . ILE A 1 87 ? 12.397 3.419 -3.883 1.00 72.62 87 ILE A C 1
ATOM 697 O O . ILE A 1 87 ? 12.348 4.539 -4.385 1.00 72.62 87 ILE A O 1
ATOM 701 N N . GLU A 1 88 ? 13.090 2.429 -4.428 1.00 68.44 88 GLU A N 1
ATOM 702 C CA . GLU A 1 88 ? 13.742 2.562 -5.726 1.00 68.44 88 GLU A CA 1
ATOM 703 C C . GLU A 1 88 ? 12.826 2.038 -6.837 1.00 68.44 88 GLU A C 1
ATOM 705 O O . GLU A 1 88 ? 12.507 0.850 -6.918 1.00 68.44 88 GLU A O 1
ATOM 710 N N . PHE A 1 89 ? 12.407 2.930 -7.735 1.00 71.81 89 PHE A N 1
ATOM 711 C CA . PHE A 1 89 ? 11.516 2.614 -8.858 1.00 71.81 89 PHE A CA 1
ATOM 712 C C . PHE A 1 89 ? 12.234 1.998 -10.071 1.00 71.81 89 PHE A C 1
ATOM 714 O O . PHE A 1 89 ? 11.974 2.374 -11.212 1.00 71.81 89 PHE A O 1
ATOM 721 N N . CYS A 1 90 ? 13.108 1.015 -9.853 1.00 69.75 90 CYS A N 1
ATOM 722 C CA . CYS A 1 90 ? 13.713 0.244 -10.948 1.00 69.75 90 CYS A CA 1
ATOM 723 C C . CYS A 1 90 ? 12.712 -0.747 -11.574 1.00 69.75 90 CYS A C 1
ATOM 725 O O . CYS A 1 90 ? 12.802 -1.083 -12.753 1.00 69.75 90 CYS A O 1
ATOM 727 N N . THR A 1 91 ? 11.740 -1.210 -10.783 1.00 79.19 91 THR A N 1
ATOM 728 C CA . THR A 1 91 ? 10.641 -2.102 -11.185 1.00 79.19 91 THR A CA 1
ATOM 729 C C . THR A 1 91 ? 9.377 -1.744 -10.392 1.00 79.19 91 THR A C 1
ATOM 731 O O . THR A 1 91 ? 9.456 -0.970 -9.436 1.00 79.19 91 THR A O 1
ATOM 734 N N . PRO A 1 92 ? 8.187 -2.247 -10.767 1.00 89.19 92 PRO A N 1
ATOM 735 C CA . PRO A 1 92 ? 7.011 -2.151 -9.912 1.00 89.19 92 PRO A CA 1
ATOM 736 C C . PRO A 1 92 ? 7.266 -2.735 -8.520 1.00 89.19 92 PRO A C 1
ATOM 738 O O . PRO A 1 92 ? 7.740 -3.857 -8.389 1.00 89.19 92 PRO A O 1
ATOM 741 N N . VAL A 1 93 ? 6.891 -2.001 -7.476 1.00 91.19 93 VAL A N 1
ATOM 742 C CA . VAL A 1 93 ? 7.172 -2.363 -6.083 1.00 91.19 93 VAL A CA 1
ATOM 743 C C . VAL A 1 93 ? 5.879 -2.739 -5.367 1.00 91.19 93 VAL A C 1
ATOM 745 O O . VAL A 1 93 ? 4.830 -2.118 -5.566 1.00 91.19 93 VAL A O 1
ATOM 748 N N . LEU A 1 94 ? 5.948 -3.776 -4.529 1.00 92.81 94 LEU A N 1
ATOM 749 C CA . LEU A 1 94 ? 4.895 -4.106 -3.573 1.00 92.81 94 LEU A CA 1
ATOM 750 C C . LEU A 1 94 ? 5.182 -3.397 -2.255 1.00 92.81 94 LEU A C 1
ATOM 752 O O . LEU A 1 94 ? 6.166 -3.705 -1.590 1.00 92.81 94 LEU A O 1
ATOM 756 N N . ILE A 1 95 ? 4.296 -2.488 -1.873 1.00 93.12 95 ILE A N 1
ATOM 757 C CA . ILE A 1 95 ? 4.359 -1.794 -0.592 1.00 93.12 95 ILE A CA 1
ATOM 758 C C . ILE A 1 95 ? 3.464 -2.530 0.391 1.00 93.12 95 ILE A C 1
ATOM 760 O O . ILE A 1 95 ? 2.325 -2.864 0.056 1.00 93.12 95 ILE A O 1
ATOM 764 N N . ALA A 1 96 ? 3.987 -2.788 1.586 1.00 93.44 96 ALA A N 1
ATOM 765 C CA . ALA A 1 96 ? 3.299 -3.545 2.617 1.00 93.44 96 ALA A CA 1
ATOM 766 C C . ALA A 1 96 ? 3.253 -2.780 3.944 1.00 93.44 96 ALA A C 1
ATOM 768 O O . ALA A 1 96 ? 4.238 -2.175 4.368 1.00 93.44 96 ALA A O 1
ATOM 769 N N . HIS A 1 97 ? 2.101 -2.860 4.602 1.00 94.19 97 HIS A N 1
ATOM 770 C CA . HIS A 1 97 ? 1.921 -2.535 6.008 1.00 94.19 97 HIS A CA 1
ATOM 771 C C . HIS A 1 97 ? 1.620 -3.826 6.764 1.00 94.19 97 HIS A C 1
ATOM 773 O O . HIS A 1 97 ? 0.642 -4.518 6.462 1.00 94.19 97 HIS A O 1
ATOM 779 N N . ARG A 1 98 ? 2.457 -4.142 7.749 1.00 93.75 98 ARG A N 1
ATOM 780 C CA . ARG A 1 98 ? 2.258 -5.288 8.632 1.00 93.75 98 ARG A CA 1
ATOM 781 C C . ARG A 1 98 ? 1.143 -4.989 9.627 1.00 93.75 98 ARG A C 1
ATOM 783 O O . ARG A 1 98 ? 1.219 -4.025 10.383 1.00 93.75 98 ARG A O 1
ATOM 790 N N . ILE A 1 99 ? 0.122 -5.838 9.651 1.00 94.19 99 ILE A N 1
ATOM 791 C CA . ILE A 1 99 ? -1.040 -5.669 10.521 1.00 94.19 99 ILE A CA 1
ATOM 792 C C . ILE A 1 99 ? -0.733 -6.360 11.852 1.00 94.19 99 ILE A C 1
ATOM 794 O O . ILE A 1 99 ? -0.984 -7.548 12.048 1.00 94.19 99 ILE A O 1
ATOM 798 N N . THR A 1 100 ? -0.114 -5.610 12.759 1.00 92.25 100 THR A N 1
ATOM 799 C CA . THR A 1 100 ? 0.110 -6.024 14.152 1.00 92.25 100 THR A CA 1
ATOM 800 C C . THR A 1 100 ? -1.127 -5.714 15.004 1.00 92.25 100 THR A C 1
ATOM 802 O O . THR A 1 100 ? -1.975 -4.943 14.560 1.00 92.25 100 THR A O 1
ATOM 805 N N . PRO A 1 101 ? -1.229 -6.214 16.250 1.00 91.94 101 PRO A N 1
ATOM 806 C CA . PRO A 1 101 ? -2.313 -5.827 17.162 1.00 91.94 101 PRO A CA 1
ATOM 807 C C . PRO A 1 101 ? -2.409 -4.320 17.460 1.00 91.94 101 PRO A C 1
ATOM 809 O O . PRO A 1 101 ? -3.427 -3.862 17.959 1.00 91.94 101 PRO A O 1
ATOM 812 N N . ALA A 1 102 ? -1.357 -3.541 17.177 1.00 91.31 102 ALA A N 1
ATOM 813 C CA . ALA A 1 102 ? -1.376 -2.081 17.295 1.00 91.31 102 ALA A CA 1
ATOM 814 C C . ALA A 1 102 ? -1.885 -1.378 16.020 1.00 91.31 102 ALA A C 1
ATOM 816 O O . ALA A 1 102 ? -2.135 -0.174 16.036 1.00 91.31 102 ALA A O 1
ATOM 817 N N . SER A 1 103 ? -2.011 -2.102 14.904 1.00 93.31 103 SER A N 1
ATOM 818 C CA . SER A 1 103 ? -2.567 -1.561 13.666 1.00 93.31 103 SER A CA 1
ATOM 819 C C . SER A 1 103 ? -4.078 -1.385 13.809 1.00 93.31 103 SER A C 1
ATOM 821 O O . SER A 1 103 ? -4.760 -2.344 14.173 1.00 93.31 103 SER A O 1
ATOM 823 N N . PRO A 1 104 ? -4.649 -0.226 13.428 1.00 92.81 104 PRO A N 1
ATOM 824 C CA . PRO A 1 104 ? -6.096 -0.032 13.470 1.00 92.81 104 PRO A CA 1
ATOM 825 C C . PRO A 1 104 ? -6.843 -0.992 12.535 1.00 92.81 104 PRO A C 1
ATOM 827 O O . PRO A 1 104 ? -8.029 -1.213 12.731 1.00 92.81 104 PRO A O 1
ATOM 830 N N . ILE A 1 105 ? -6.171 -1.592 11.541 1.00 94.00 105 ILE A N 1
ATOM 831 C CA . ILE A 1 105 ? -6.769 -2.577 10.624 1.00 94.00 105 ILE A CA 1
ATOM 832 C C . ILE A 1 105 ? -7.042 -3.914 11.336 1.00 94.00 105 ILE A C 1
ATOM 834 O O . ILE A 1 105 ? -7.946 -4.642 10.926 1.00 94.00 105 ILE A O 1
ATOM 838 N N . TYR A 1 106 ? -6.290 -4.236 12.396 1.00 93.50 106 TYR A N 1
ATOM 839 C CA . TYR A 1 106 ? -6.359 -5.525 13.090 1.00 93.50 106 TYR A CA 1
ATOM 840 C C . TYR A 1 106 ? -7.778 -5.829 13.595 1.00 93.50 106 TYR A C 1
ATOM 842 O O . TYR A 1 106 ? -8.338 -6.877 13.280 1.00 93.50 106 TYR A O 1
ATOM 850 N N . ASP A 1 107 ? -8.417 -4.866 14.259 1.00 88.12 107 ASP A N 1
ATOM 851 C CA . ASP A 1 107 ? -9.778 -5.027 14.785 1.00 88.12 107 ASP A CA 1
ATOM 852 C C . ASP A 1 107 ? -10.829 -5.230 13.684 1.00 88.12 107 ASP A C 1
ATOM 854 O O . ASP A 1 107 ? -11.821 -5.939 13.876 1.00 88.12 107 ASP A O 1
ATOM 858 N N . TYR A 1 108 ? -10.635 -4.603 12.520 1.00 89.38 108 TYR A N 1
ATOM 859 C CA . TYR A 1 108 ? -11.552 -4.741 11.386 1.00 89.38 108 TYR A CA 1
ATOM 860 C C . TYR A 1 108 ? -11.387 -6.078 10.662 1.00 89.38 108 TYR A C 1
ATOM 862 O O . TYR A 1 108 ? -12.347 -6.563 10.065 1.00 89.38 108 TYR A O 1
ATOM 870 N N . LEU A 1 109 ? -10.209 -6.706 10.734 1.00 87.88 109 LEU A N 1
ATOM 871 C CA . LEU A 1 109 ? -10.025 -8.066 10.226 1.00 87.88 109 LEU A CA 1
ATOM 872 C C . LEU A 1 109 ? -10.852 -9.081 11.016 1.00 87.88 109 LEU A C 1
ATOM 874 O O . LEU A 1 109 ? -11.459 -9.959 10.409 1.00 87.88 109 LEU A O 1
ATOM 878 N N . GLU A 1 110 ? -10.911 -8.945 12.342 1.00 83.38 110 GLU A N 1
ATOM 879 C CA . GLU A 1 110 ? -11.691 -9.849 13.196 1.00 83.38 110 GLU A CA 1
ATOM 880 C C . GLU A 1 110 ? -13.205 -9.622 13.057 1.00 83.38 110 GLU A C 1
ATOM 882 O O . GLU A 1 110 ? -13.981 -10.577 13.059 1.00 83.38 110 GLU A O 1
ATOM 887 N N . LYS A 1 111 ? -13.635 -8.360 12.910 1.00 84.19 111 LYS A N 1
ATOM 888 C CA . LYS A 1 111 ? -15.058 -7.978 12.806 1.00 84.19 111 LYS A CA 1
ATOM 889 C C . LYS A 1 111 ? -15.636 -8.115 11.394 1.00 84.19 111 LYS A C 1
ATOM 891 O O . LYS A 1 111 ? -16.851 -8.216 11.250 1.00 84.19 111 LYS A O 1
ATOM 896 N N . GLY A 1 112 ? -14.783 -8.130 10.371 1.00 86.00 112 GLY A N 1
ATOM 897 C CA . GLY A 1 112 ? -15.162 -8.185 8.962 1.00 86.00 112 GLY A CA 1
ATOM 898 C C . GLY A 1 112 ? -15.025 -6.833 8.252 1.00 86.00 112 GLY A C 1
ATOM 899 O O . GLY A 1 112 ? -15.577 -5.813 8.667 1.00 86.00 112 GLY A O 1
ATOM 900 N N . LEU A 1 113 ? -14.314 -6.833 7.119 1.00 85.50 113 LEU A N 1
ATOM 901 C CA . LEU A 1 113 ? -14.020 -5.620 6.346 1.00 85.50 113 LEU A CA 1
ATOM 902 C C . LEU A 1 113 ? -15.236 -5.022 5.624 1.00 85.50 113 LEU A C 1
ATOM 904 O O . LEU A 1 113 ? -15.267 -3.816 5.404 1.00 85.50 113 LEU A O 1
ATOM 908 N N . GLU A 1 114 ? -16.228 -5.827 5.236 1.00 77.06 114 GLU A N 1
ATOM 909 C CA . GLU A 1 114 ? -17.308 -5.376 4.341 1.00 77.06 114 GLU A CA 1
ATOM 910 C C . GLU A 1 114 ? -18.182 -4.267 4.945 1.00 77.06 114 GLU A C 1
ATOM 912 O O . GLU A 1 114 ? -18.577 -3.336 4.243 1.00 77.06 114 GLU A O 1
ATOM 917 N N . GLU A 1 115 ? -18.441 -4.335 6.252 1.00 80.69 115 GLU A N 1
ATOM 918 C CA . GLU A 1 115 ? -19.246 -3.346 6.983 1.00 80.69 115 GLU A CA 1
ATOM 919 C C . GLU A 1 115 ? -18.398 -2.228 7.607 1.00 80.69 115 GLU A C 1
ATOM 921 O O . GLU A 1 115 ? -18.925 -1.280 8.197 1.00 80.69 115 GLU A O 1
ATOM 926 N N . SER A 1 116 ? -17.075 -2.316 7.468 1.00 87.38 116 SER A N 1
ATOM 927 C CA . SER A 1 116 ? -16.146 -1.365 8.062 1.00 87.38 116 SER A CA 1
ATOM 928 C C . SER A 1 116 ? -16.254 0.014 7.404 1.00 87.38 116 SER A C 1
ATOM 930 O O . SER A 1 116 ? -16.436 0.141 6.193 1.00 87.38 116 SER A O 1
ATOM 932 N N . GLN A 1 117 ? -16.113 1.074 8.202 1.00 88.50 117 GLN A N 1
ATOM 933 C CA . GLN A 1 117 ? -16.159 2.462 7.728 1.00 88.50 117 GLN A CA 1
ATOM 934 C C . GLN A 1 117 ? -14.810 3.152 7.922 1.00 88.50 117 GLN A C 1
ATOM 936 O O . GLN A 1 117 ? -14.642 3.987 8.807 1.00 88.50 117 GLN A O 1
ATOM 941 N N . PHE A 1 118 ? -13.856 2.801 7.064 1.00 92.25 118 PHE A N 1
ATOM 942 C CA . PHE A 1 118 ? -12.557 3.462 6.989 1.00 92.25 118 PHE A CA 1
ATOM 943 C C . PHE A 1 118 ? -12.106 3.630 5.535 1.00 92.25 118 PHE A C 1
ATOM 945 O O . PHE A 1 118 ? -12.700 3.067 4.620 1.00 92.25 118 PHE A O 1
ATOM 952 N N . GLU A 1 119 ? -11.041 4.387 5.318 1.00 94.06 119 GLU A N 1
ATOM 953 C CA . GLU A 1 119 ? -10.346 4.520 4.040 1.00 94.06 119 GLU A CA 1
ATOM 954 C C . GLU A 1 119 ? -8.836 4.523 4.302 1.00 94.06 119 GLU A C 1
ATOM 956 O O . GLU A 1 119 ? -8.370 5.148 5.250 1.00 94.06 119 GLU A O 1
ATOM 961 N N . ILE A 1 120 ? -8.049 3.829 3.482 1.00 95.31 120 ILE A N 1
ATOM 962 C CA . ILE A 1 120 ? -6.585 3.905 3.552 1.00 95.31 120 ILE A CA 1
ATOM 963 C C . ILE A 1 120 ? -6.108 4.824 2.437 1.00 95.31 120 ILE A C 1
ATOM 965 O O . ILE A 1 120 ? -6.189 4.475 1.260 1.00 95.31 120 ILE A O 1
ATOM 969 N N . LEU A 1 121 ? -5.594 5.994 2.806 1.00 95.38 121 LEU A N 1
ATOM 970 C CA . LEU A 1 121 ? -4.990 6.950 1.888 1.00 95.38 121 LEU A CA 1
ATOM 971 C C . LEU A 1 121 ? -3.497 6.652 1.734 1.00 95.38 121 LEU A C 1
ATOM 973 O O . LEU A 1 121 ? -2.752 6.594 2.711 1.00 95.38 121 LEU A O 1
ATOM 977 N N . VAL A 1 122 ? -3.055 6.531 0.490 1.00 93.81 122 VAL A N 1
ATOM 978 C CA . VAL A 1 122 ? -1.651 6.407 0.108 1.00 93.81 122 VAL A CA 1
ATOM 979 C C . VAL A 1 122 ? -1.181 7.733 -0.463 1.00 93.81 122 VAL A C 1
ATOM 981 O O . VAL A 1 122 ? -1.783 8.268 -1.398 1.00 93.81 122 VAL A O 1
ATOM 984 N N . LEU A 1 123 ? -0.077 8.249 0.065 1.00 92.19 123 LEU A N 1
ATOM 985 C CA . LEU A 1 123 ? 0.629 9.390 -0.496 1.00 92.19 123 LEU A CA 1
ATOM 986 C C . LEU A 1 123 ? 2.036 8.955 -0.870 1.00 92.19 123 LEU A C 1
ATOM 988 O O . LEU A 1 123 ? 2.789 8.505 -0.014 1.00 92.19 123 LEU A O 1
ATOM 992 N N . LEU A 1 124 ? 2.382 9.122 -2.139 1.00 90.94 124 LEU A N 1
ATOM 993 C CA . LEU A 1 124 ? 3.729 8.927 -2.639 1.00 90.94 124 LEU A CA 1
ATOM 994 C C . LEU A 1 124 ? 4.316 10.278 -3.020 1.00 90.94 124 LEU A C 1
ATOM 996 O O . LEU A 1 124 ? 3.721 11.009 -3.812 1.00 90.94 124 LEU A O 1
ATOM 1000 N N . THR A 1 125 ? 5.478 10.601 -2.475 1.00 89.56 125 THR A N 1
ATOM 1001 C CA . THR A 1 125 ? 6.273 11.773 -2.847 1.00 89.56 125 THR A CA 1
ATOM 1002 C C . THR A 1 125 ? 7.617 11.322 -3.384 1.00 89.56 125 THR A C 1
ATOM 1004 O O . THR A 1 125 ? 8.146 10.315 -2.933 1.00 89.56 125 THR A O 1
ATOM 1007 N N . GLY A 1 126 ? 8.162 12.058 -4.344 1.00 89.06 126 GLY A N 1
ATOM 1008 C CA . GLY A 1 126 ? 9.502 11.816 -4.872 1.00 89.06 126 GLY A CA 1
ATOM 1009 C C . GLY A 1 126 ? 9.945 12.954 -5.780 1.00 89.06 126 GLY A C 1
ATOM 1010 O O . GLY A 1 126 ? 9.150 13.834 -6.112 1.00 89.06 126 GLY A O 1
ATOM 1011 N N . CYS A 1 127 ? 11.203 12.948 -6.190 1.00 88.19 127 CYS A N 1
ATOM 1012 C CA . CYS A 1 127 ? 11.816 13.973 -7.023 1.00 88.19 127 CYS A CA 1
ATOM 1013 C C . CYS A 1 127 ? 12.112 13.433 -8.428 1.00 88.19 127 CYS A C 1
ATOM 1015 O O . CYS A 1 127 ? 12.605 12.319 -8.593 1.00 88.19 127 CYS A O 1
ATOM 1017 N N . ASP A 1 128 ? 11.768 14.204 -9.462 1.00 86.31 128 ASP A N 1
ATOM 1018 C CA . ASP A 1 128 ? 12.170 13.917 -10.840 1.00 86.31 128 ASP A CA 1
ATOM 1019 C C . ASP A 1 128 ? 13.683 13.943 -10.997 1.00 86.31 128 ASP A C 1
ATOM 1021 O O . ASP A 1 128 ? 14.295 14.983 -10.788 1.00 86.31 128 ASP A O 1
ATOM 1025 N N . GLU A 1 129 ? 14.278 12.833 -11.421 1.00 85.94 129 GLU A N 1
ATOM 1026 C CA . GLU A 1 129 ? 15.721 12.782 -11.645 1.00 85.94 129 GLU A CA 1
ATOM 1027 C C . GLU A 1 129 ? 16.183 13.735 -12.764 1.00 85.94 129 GLU A C 1
ATOM 1029 O O . GLU A 1 129 ? 17.240 14.351 -12.665 1.00 85.94 129 GLU A O 1
ATOM 1034 N N . ALA A 1 130 ? 15.384 13.904 -13.821 1.00 86.12 130 ALA A N 1
ATOM 1035 C CA . ALA A 1 130 ? 15.731 14.735 -14.969 1.00 86.12 130 ALA A CA 1
ATOM 1036 C C . ALA A 1 130 ? 15.452 16.228 -14.739 1.00 86.12 130 ALA A C 1
ATOM 1038 O O . ALA A 1 130 ? 16.178 17.074 -15.261 1.00 86.12 130 ALA A O 1
ATOM 1039 N N . THR A 1 131 ? 14.388 16.570 -14.004 1.00 86.31 131 THR A N 1
ATOM 1040 C CA . THR A 1 131 ? 13.957 17.972 -13.821 1.00 86.31 131 THR A CA 1
ATOM 1041 C C . THR A 1 131 ? 14.163 18.526 -12.413 1.00 86.31 131 THR A C 1
ATOM 1043 O O . THR A 1 131 ? 14.069 19.738 -12.227 1.00 86.31 131 THR A O 1
ATOM 1046 N N . GLY A 1 132 ? 14.429 17.681 -11.415 1.00 86.88 132 GLY A N 1
ATOM 1047 C CA . GLY A 1 132 ? 14.531 18.069 -10.003 1.00 86.88 132 GLY A CA 1
ATOM 1048 C C . GLY A 1 132 ? 13.198 18.483 -9.367 1.00 86.88 132 GLY A C 1
ATOM 1049 O O . GLY A 1 132 ? 13.172 19.002 -8.253 1.00 86.88 132 GLY A O 1
ATOM 1050 N N . VAL A 1 133 ? 12.076 18.308 -10.071 1.00 87.88 133 VAL A N 1
ATOM 1051 C CA . VAL A 1 133 ? 10.753 18.714 -9.590 1.00 87.88 133 VAL A CA 1
ATOM 1052 C C . VAL A 1 133 ? 10.178 17.642 -8.673 1.00 87.88 133 VAL A C 1
ATOM 1054 O O . VAL A 1 133 ? 10.034 16.480 -9.061 1.00 87.88 133 VAL A O 1
ATOM 1057 N N . THR A 1 134 ? 9.759 18.046 -7.474 1.00 87.75 134 THR A N 1
ATOM 1058 C CA . THR A 1 134 ? 9.012 17.174 -6.566 1.00 87.75 134 THR A CA 1
ATOM 1059 C C . THR A 1 134 ? 7.628 16.866 -7.132 1.00 87.75 134 THR A C 1
ATOM 1061 O O . THR A 1 134 ? 6.842 17.763 -7.448 1.00 87.75 134 THR A O 1
ATOM 1064 N N . ILE A 1 135 ? 7.306 15.581 -7.221 1.00 86.94 135 ILE A N 1
ATOM 1065 C CA . ILE A 1 135 ? 5.979 15.083 -7.559 1.00 86.94 135 ILE A CA 1
ATOM 1066 C C . ILE A 1 135 ? 5.300 14.491 -6.334 1.00 86.94 135 ILE A C 1
ATOM 1068 O O . ILE A 1 135 ? 5.937 13.984 -5.411 1.00 86.94 135 ILE A O 1
ATOM 1072 N N . GLN A 1 136 ? 3.972 14.517 -6.368 1.00 87.81 136 GLN A N 1
ATOM 1073 C CA . GLN A 1 136 ? 3.147 13.834 -5.393 1.00 87.81 136 GLN A CA 1
ATOM 1074 C C . GLN A 1 136 ? 2.023 13.091 -6.106 1.00 87.81 136 GLN A C 1
ATOM 1076 O O . GLN A 1 136 ? 1.243 13.694 -6.845 1.00 87.81 136 GLN A O 1
ATOM 1081 N N . ALA A 1 137 ? 1.929 11.792 -5.855 1.00 89.31 137 ALA A N 1
ATOM 1082 C CA . ALA A 1 137 ? 0.862 10.931 -6.332 1.00 89.31 137 ALA A CA 1
ATOM 1083 C C . ALA A 1 137 ? 0.055 10.413 -5.137 1.00 89.31 137 ALA A C 1
ATOM 1085 O O . ALA A 1 137 ? 0.587 10.233 -4.040 1.00 89.31 137 ALA A O 1
ATOM 1086 N N . ARG A 1 138 ? -1.253 10.229 -5.320 1.00 91.31 138 ARG A N 1
ATOM 1087 C CA . ARG A 1 138 ? -2.158 9.794 -4.252 1.00 91.31 138 ARG A CA 1
ATOM 1088 C C . ARG A 1 138 ? -3.145 8.772 -4.797 1.00 91.31 138 ARG A C 1
ATOM 1090 O O . ARG A 1 138 ? -3.598 8.911 -5.930 1.00 91.31 138 ARG A O 1
ATOM 1097 N N . VAL A 1 139 ? -3.486 7.788 -3.978 1.00 92.75 139 VAL A N 1
ATOM 1098 C CA . VAL A 1 139 ? -4.578 6.834 -4.212 1.00 92.75 139 VAL A CA 1
ATOM 1099 C C . VAL A 1 139 ? -5.216 6.509 -2.870 1.00 92.75 139 VAL A C 1
ATOM 1101 O O . VAL A 1 139 ? -4.575 6.668 -1.834 1.00 92.75 139 VAL A O 1
ATOM 1104 N N . SER A 1 140 ? -6.459 6.053 -2.868 1.00 93.88 140 SER A N 1
ATOM 1105 C CA . SER A 1 140 ? -7.095 5.547 -1.662 1.00 93.88 140 SER A CA 1
ATOM 1106 C C . SER A 1 140 ? -7.775 4.205 -1.899 1.00 93.88 140 SER A C 1
ATOM 1108 O O . SER A 1 140 ? -8.214 3.906 -3.012 1.00 93.88 140 SER A O 1
ATOM 1110 N N . TYR A 1 141 ? -7.836 3.399 -0.841 1.00 95.00 141 TYR A N 1
ATOM 1111 C CA . TYR A 1 141 ? -8.493 2.099 -0.825 1.00 95.00 141 TYR A CA 1
ATOM 1112 C C . TYR A 1 141 ? -9.603 2.110 0.217 1.00 95.00 141 TYR A C 1
ATOM 1114 O O . TYR A 1 141 ? -9.352 2.280 1.412 1.00 95.00 141 TYR A O 1
ATOM 1122 N N . LEU A 1 142 ? -10.835 1.917 -0.243 1.00 93.94 142 LEU A N 1
ATOM 1123 C CA . LEU A 1 142 ? -11.972 1.650 0.632 1.00 93.94 142 LEU A CA 1
ATOM 1124 C C . LEU A 1 142 ? -11.980 0.164 1.012 1.00 93.94 142 LEU A C 1
ATOM 1126 O O . LEU A 1 142 ? -11.347 -0.630 0.319 1.00 93.94 142 LEU A O 1
ATOM 1130 N N . PRO A 1 143 ? -12.743 -0.270 2.029 1.00 94.00 143 PRO A N 1
ATOM 1131 C CA . PRO A 1 143 ? -12.717 -1.659 2.481 1.00 94.00 143 PRO A CA 1
ATOM 1132 C C . PRO A 1 143 ? -13.118 -2.637 1.369 1.00 94.00 143 PRO A C 1
ATOM 1134 O O . PRO A 1 143 ? -12.508 -3.686 1.219 1.00 94.00 143 PRO A O 1
ATOM 1137 N N . ARG A 1 144 ? -14.042 -2.231 0.485 1.00 92.69 144 ARG A N 1
ATOM 1138 C CA . ARG A 1 144 ? -14.421 -2.977 -0.733 1.00 92.69 144 ARG A CA 1
ATOM 1139 C C . ARG A 1 144 ? -13.320 -3.099 -1.797 1.00 92.69 144 ARG A C 1
ATOM 1141 O O . ARG A 1 144 ? -13.430 -3.931 -2.690 1.00 92.69 144 ARG A O 1
ATOM 1148 N N . ASP A 1 145 ? -12.311 -2.232 -1.756 1.00 94.94 145 ASP A N 1
ATOM 1149 C CA . ASP A 1 145 ? -11.173 -2.258 -2.676 1.00 94.94 145 ASP A CA 1
ATOM 1150 C C . ASP A 1 145 ? -10.052 -3.184 -2.141 1.00 94.94 145 ASP A C 1
ATOM 1152 O O . ASP A 1 145 ? -9.091 -3.453 -2.868 1.00 94.94 145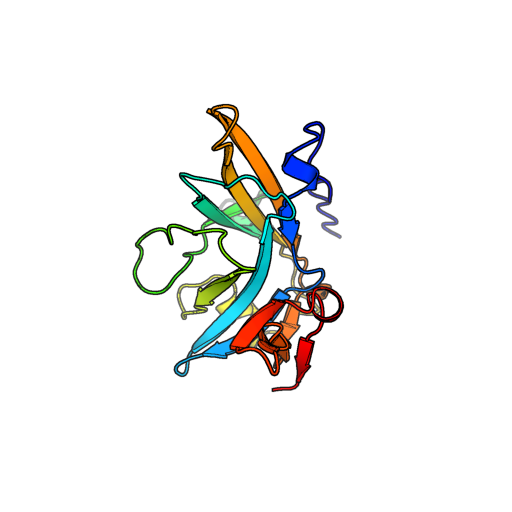 ASP A O 1
ATOM 1156 N N . ILE A 1 146 ? -10.182 -3.685 -0.900 1.00 96.31 146 ILE A N 1
ATOM 1157 C CA . ILE A 1 146 ? -9.228 -4.555 -0.199 1.00 96.31 146 ILE A CA 1
ATOM 1158 C C . ILE A 1 146 ? -9.701 -6.009 -0.273 1.00 96.31 146 ILE A C 1
ATOM 1160 O O . ILE A 1 146 ? -10.761 -6.357 0.240 1.00 96.31 146 ILE A O 1
ATOM 1164 N N . ILE A 1 147 ? -8.897 -6.877 -0.886 1.00 96.31 147 ILE A N 1
ATOM 1165 C CA . ILE A 1 147 ? -9.256 -8.282 -1.109 1.00 96.31 147 ILE A CA 1
ATOM 1166 C C . ILE A 1 147 ? -8.492 -9.189 -0.136 1.00 96.31 147 ILE A C 1
ATOM 1168 O O . ILE A 1 147 ? -7.262 -9.233 -0.150 1.00 96.31 147 ILE A O 1
ATOM 1172 N N . LEU A 1 148 ? -9.222 -9.921 0.709 1.00 95.25 148 LEU A N 1
ATOM 1173 C CA . LEU A 1 148 ? -8.661 -10.862 1.688 1.00 95.25 148 LEU A CA 1
ATOM 1174 C C . LEU A 1 148 ? -8.136 -12.144 1.033 1.00 95.25 148 LEU A C 1
ATOM 1176 O O . LEU A 1 148 ? -8.715 -12.611 0.054 1.00 95.25 148 LEU A O 1
ATOM 1180 N N . ASN A 1 149 ? -7.106 -12.757 1.624 1.00 94.75 149 ASN A N 1
ATOM 1181 C CA . ASN A 1 149 ? -6.519 -14.039 1.206 1.00 94.75 149 ASN A CA 1
ATOM 1182 C C . ASN A 1 149 ? -6.138 -14.056 -0.280 1.00 94.75 149 ASN A C 1
ATOM 1184 O O . ASN A 1 149 ? -6.439 -15.001 -1.007 1.00 94.75 149 ASN A O 1
ATOM 1188 N N . HIS A 1 150 ? -5.558 -12.957 -0.757 1.00 96.94 150 HIS A N 1
ATOM 1189 C CA . HIS A 1 150 ? -5.094 -12.820 -2.132 1.00 96.94 150 HIS A CA 1
ATOM 1190 C C . HIS A 1 150 ? -3.692 -12.234 -2.150 1.00 96.94 150 HIS A C 1
ATOM 1192 O O . HIS A 1 150 ? -3.334 -11.409 -1.317 1.00 96.94 150 HIS A O 1
ATOM 1198 N N . ARG A 1 151 ? -2.913 -12.591 -3.167 1.00 96.19 151 ARG A N 1
ATOM 1199 C CA . ARG A 1 151 ? -1.592 -12.012 -3.427 1.00 96.19 151 ARG A CA 1
ATOM 1200 C C . ARG A 1 151 ? -1.491 -11.499 -4.855 1.00 96.19 151 ARG A C 1
ATOM 1202 O O . ARG A 1 151 ? -2.188 -11.967 -5.753 1.00 96.19 151 ARG A O 1
ATOM 1209 N N . PHE A 1 152 ? -0.593 -10.549 -5.088 1.00 96.31 152 PHE A N 1
ATOM 1210 C CA . PHE A 1 152 ? -0.317 -10.082 -6.443 1.00 96.31 152 PHE A CA 1
ATOM 1211 C C . PHE A 1 152 ? 0.373 -11.162 -7.283 1.00 96.31 152 PHE A C 1
ATOM 1213 O O . PHE A 1 152 ? 1.282 -11.853 -6.815 1.00 96.31 152 PHE A O 1
ATOM 1220 N N . VAL A 1 153 ? -0.033 -11.271 -8.549 1.00 95.88 153 VAL A N 1
ATOM 1221 C CA . VAL A 1 153 ? 0.647 -12.107 -9.549 1.00 95.88 153 VAL A CA 1
ATOM 1222 C C . VAL A 1 153 ? 2.049 -11.545 -9.793 1.00 95.88 153 VAL A C 1
ATOM 1224 O O . VAL A 1 153 ? 2.187 -10.339 -9.999 1.00 95.88 153 VAL A O 1
ATOM 1227 N N . MET A 1 154 ? 3.076 -12.399 -9.788 1.00 92.19 154 MET A N 1
ATOM 1228 C CA . MET A 1 154 ? 4.442 -12.026 -10.187 1.00 92.19 154 MET A CA 1
ATOM 1229 C C . MET A 1 154 ? 4.443 -11.566 -11.649 1.00 92.19 154 MET A C 1
ATOM 1231 O O . MET A 1 154 ? 3.831 -12.213 -12.504 1.00 92.19 154 MET A O 1
ATOM 1235 N N . ILE A 1 155 ? 5.091 -10.439 -11.929 1.00 93.31 155 ILE A N 1
ATOM 1236 C CA . ILE A 1 155 ? 5.099 -9.831 -13.271 1.00 93.31 155 ILE A CA 1
ATOM 1237 C C . ILE A 1 155 ? 6.485 -9.859 -13.912 1.00 93.31 155 ILE A C 1
ATOM 1239 O O . ILE A 1 155 ? 6.606 -9.634 -15.114 1.00 93.31 155 ILE A O 1
ATOM 1243 N N . GLU A 1 156 ? 7.503 -10.139 -13.109 1.00 90.25 156 GLU A N 1
ATOM 1244 C CA . GLU A 1 156 ? 8.895 -10.294 -13.472 1.00 90.25 156 GLU A CA 1
ATOM 1245 C C . GLU A 1 156 ? 9.120 -11.688 -14.057 1.00 90.25 156 GLU A C 1
ATOM 1247 O O . GLU A 1 156 ? 8.709 -12.705 -13.495 1.00 90.25 156 GLU A O 1
ATOM 1252 N N . SER A 1 157 ? 9.786 -11.744 -15.202 1.00 89.69 157 SER A N 1
ATOM 1253 C CA . SER A 1 157 ? 10.205 -12.994 -15.828 1.00 89.69 157 SER A CA 1
ATOM 1254 C C . SER A 1 157 ? 11.505 -12.795 -16.594 1.00 89.69 157 SER A C 1
ATOM 1256 O O . SER A 1 157 ? 11.844 -11.673 -16.971 1.00 89.69 157 SER A O 1
ATOM 1258 N N . LEU A 1 158 ? 12.231 -13.886 -16.829 1.00 90.19 158 LEU A N 1
ATOM 1259 C CA . LEU A 1 158 ? 13.399 -13.888 -17.702 1.00 90.19 158 LEU A CA 1
ATOM 1260 C C . LEU A 1 158 ? 12.991 -14.346 -19.100 1.00 90.19 158 LEU A C 1
ATOM 1262 O O . LEU A 1 158 ? 12.273 -15.333 -19.268 1.00 90.19 158 LEU A O 1
ATOM 1266 N N . SER A 1 159 ? 13.462 -13.618 -20.103 1.00 89.00 159 SER A N 1
ATOM 1267 C CA . SER A 1 159 ? 13.381 -14.036 -21.497 1.00 89.00 159 SER A CA 1
ATOM 1268 C C . SER A 1 159 ? 14.345 -15.189 -21.797 1.00 89.00 159 SER A C 1
ATOM 1270 O O . SER A 1 159 ? 15.269 -15.473 -21.035 1.00 89.00 159 SER A O 1
ATOM 1272 N N . ASN A 1 160 ? 14.194 -15.804 -22.972 1.00 88.19 160 ASN A N 1
ATOM 1273 C CA . ASN A 1 160 ? 15.141 -16.814 -23.456 1.00 88.19 160 ASN A CA 1
ATOM 1274 C C . ASN A 1 160 ? 16.564 -16.253 -23.669 1.00 88.19 160 ASN A C 1
ATOM 1276 O O . ASN A 1 160 ? 17.518 -17.025 -23.680 1.00 88.19 160 ASN A O 1
ATOM 1280 N N . SER A 1 161 ? 16.710 -14.933 -23.845 1.00 89.44 161 SER A N 1
ATOM 1281 C CA . SER A 1 161 ? 17.996 -14.226 -23.940 1.00 89.44 161 SER A CA 1
ATOM 1282 C C . SER A 1 161 ? 18.536 -13.757 -22.584 1.00 89.44 161 SER A C 1
ATOM 1284 O O . SER A 1 161 ? 19.571 -13.102 -22.544 1.00 89.44 161 SER A O 1
ATOM 1286 N N . ASN A 1 162 ? 17.884 -14.131 -21.475 1.00 85.94 162 ASN A N 1
ATOM 1287 C CA . ASN A 1 162 ? 18.234 -13.748 -20.104 1.00 85.94 162 ASN A CA 1
ATOM 1288 C C . ASN A 1 162 ? 18.033 -12.253 -19.777 1.00 85.94 162 ASN A C 1
ATOM 1290 O O . ASN A 1 162 ? 18.530 -11.763 -18.765 1.00 85.94 162 ASN A O 1
ATOM 1294 N N . ASP A 1 163 ? 17.263 -11.543 -20.603 1.00 86.75 163 ASP A N 1
ATOM 1295 C CA . ASP A 1 163 ? 16.785 -10.187 -20.315 1.00 86.75 163 ASP A CA 1
ATOM 1296 C C . ASP A 1 163 ? 15.568 -10.219 -19.380 1.00 86.75 163 ASP A C 1
ATOM 1298 O O . ASP A 1 163 ? 14.688 -11.075 -19.538 1.00 86.75 163 ASP A O 1
ATOM 1302 N N . TRP A 1 164 ? 15.484 -9.261 -18.453 1.00 85.50 164 TRP A N 1
ATOM 1303 C CA . TRP A 1 164 ? 14.322 -9.070 -17.581 1.00 85.50 164 TRP A CA 1
ATOM 1304 C C . TRP A 1 164 ? 13.130 -8.503 -18.358 1.00 85.50 164 TRP A C 1
ATOM 1306 O O . TRP A 1 164 ? 13.234 -7.473 -19.022 1.00 85.50 164 TRP A O 1
ATOM 1316 N N . ILE A 1 165 ? 11.976 -9.159 -18.238 1.00 88.31 165 ILE A N 1
ATOM 1317 C CA . ILE A 1 165 ? 10.706 -8.737 -18.8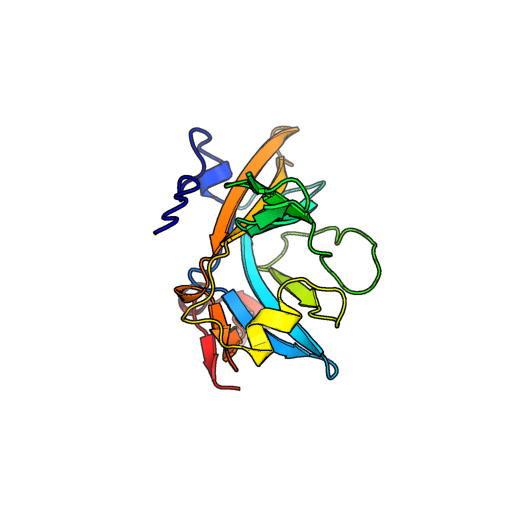34 1.00 88.31 165 ILE A CA 1
ATOM 1318 C C . ILE A 1 165 ? 9.680 -8.505 -17.727 1.00 88.31 165 ILE A C 1
ATOM 1320 O O . ILE A 1 165 ? 9.461 -9.368 -16.875 1.00 88.31 165 ILE A O 1
ATOM 1324 N N . LEU A 1 166 ? 9.003 -7.358 -17.801 1.00 90.00 166 LEU A N 1
ATOM 1325 C CA . LEU A 1 166 ? 7.881 -6.994 -16.940 1.00 90.00 166 LEU A CA 1
ATOM 1326 C C . LEU A 1 166 ? 6.561 -7.071 -17.718 1.00 90.00 166 LEU A C 1
ATOM 1328 O O . LEU A 1 166 ? 6.319 -6.290 -18.640 1.00 90.00 166 LEU A O 1
ATOM 1332 N N . ASP A 1 167 ? 5.676 -7.990 -17.334 1.00 91.75 167 ASP A N 1
ATOM 1333 C CA . ASP A 1 167 ? 4.342 -8.125 -17.931 1.00 91.75 167 ASP A CA 1
ATOM 1334 C C . ASP A 1 167 ? 3.330 -7.184 -17.253 1.00 91.75 167 ASP A C 1
ATOM 1336 O O . ASP A 1 167 ? 2.557 -7.574 -16.373 1.00 91.75 167 ASP A O 1
ATOM 1340 N N . PHE A 1 168 ? 3.300 -5.920 -17.689 1.00 91.19 168 PHE A N 1
ATOM 1341 C CA . PHE A 1 168 ? 2.374 -4.910 -17.157 1.00 91.19 168 PHE A CA 1
ATOM 1342 C C . PHE A 1 168 ? 0.889 -5.250 -17.361 1.00 91.19 168 PHE A C 1
ATOM 1344 O O . PHE A 1 168 ? 0.040 -4.688 -16.666 1.00 91.19 168 PHE A O 1
ATOM 1351 N N . LYS A 1 169 ? 0.533 -6.206 -18.233 1.00 92.81 169 LYS A N 1
ATOM 1352 C CA . LYS A 1 169 ? -0.864 -6.668 -18.346 1.00 92.81 169 LYS A CA 1
ATOM 1353 C C . LYS A 1 169 ? -1.337 -7.346 -17.059 1.00 92.81 169 LYS A C 1
ATOM 1355 O O . LYS A 1 169 ? -2.526 -7.305 -16.754 1.00 92.81 169 LYS A O 1
ATOM 1360 N N . LYS A 1 170 ? -0.407 -7.920 -16.291 1.00 94.50 170 LYS A N 1
ATOM 1361 C CA . LYS A 1 170 ? -0.648 -8.557 -14.990 1.00 94.50 170 LYS A CA 1
ATOM 1362 C C . LYS A 1 170 ? -0.447 -7.608 -13.809 1.00 94.50 170 LYS A C 1
ATOM 1364 O O . LYS A 1 170 ? -0.547 -8.037 -12.661 1.00 94.50 170 LYS A O 1
ATOM 1369 N N . PHE A 1 171 ? -0.189 -6.320 -14.053 1.00 94.94 171 PHE A N 1
ATOM 1370 C CA . PHE A 1 171 ? 0.119 -5.355 -12.995 1.00 94.94 171 PHE A CA 1
ATOM 1371 C C . PHE A 1 171 ? -0.980 -5.294 -11.922 1.00 94.94 171 PHE A C 1
ATOM 1373 O O . PHE A 1 171 ? -0.681 -5.309 -10.731 1.00 94.94 171 PHE A O 1
ATOM 1380 N N . HIS A 1 172 ? -2.250 -5.292 -12.331 1.00 96.56 172 HIS A N 1
ATOM 1381 C CA . HIS A 1 172 ? -3.390 -5.291 -11.408 1.00 96.56 172 HIS A CA 1
ATOM 1382 C C . HIS A 1 172 ? -3.864 -6.696 -11.011 1.00 96.56 172 HIS A C 1
ATOM 1384 O O . HIS A 1 172 ? -4.813 -6.813 -10.242 1.00 96.56 172 HIS A O 1
ATOM 1390 N N . SER A 1 173 ? -3.271 -7.754 -11.569 1.00 97.25 173 SER A N 1
ATOM 1391 C CA . SER A 1 173 ? -3.750 -9.116 -11.366 1.00 97.25 173 SER A CA 1
ATOM 1392 C C . SER A 1 173 ? -3.387 -9.624 -9.975 1.00 97.25 173 SER A C 1
ATOM 1394 O O . SER A 1 173 ? -2.236 -9.548 -9.537 1.00 97.25 173 SER A O 1
ATOM 1396 N N . ILE A 1 174 ? -4.390 -10.193 -9.317 1.00 97.75 174 ILE A N 1
ATOM 1397 C CA . ILE A 1 174 ? -4.300 -10.841 -8.012 1.00 97.75 174 ILE A CA 1
ATOM 1398 C C . ILE A 1 174 ? -4.750 -12.296 -8.152 1.00 97.75 174 ILE A C 1
ATOM 1400 O O . ILE A 1 174 ? -5.494 -12.628 -9.076 1.00 97.75 174 ILE A O 1
ATOM 1404 N N . LEU A 1 175 ? -4.286 -13.158 -7.256 1.00 96.31 175 LEU A N 1
ATOM 1405 C CA . LEU A 1 175 ? -4.669 -14.565 -7.194 1.00 96.31 175 LEU A CA 1
ATOM 1406 C C . LEU A 1 175 ? -4.972 -14.975 -5.744 1.00 96.31 175 LEU A C 1
ATOM 1408 O O . LEU A 1 175 ? -4.328 -14.426 -4.847 1.00 96.31 175 LEU A O 1
ATOM 1412 N N . PRO A 1 176 ? -5.923 -15.898 -5.512 1.00 95.88 176 PRO A N 1
ATOM 1413 C CA . PRO A 1 176 ? -6.197 -16.430 -4.178 1.00 95.88 176 PRO A CA 1
ATOM 1414 C C . PRO A 1 176 ? -4.959 -17.106 -3.580 1.00 95.88 176 PRO A C 1
ATOM 1416 O O . PRO A 1 176 ? -4.206 -17.752 -4.312 1.00 95.88 176 PRO A O 1
ATOM 1419 N N . GLU A 1 177 ? -4.754 -16.929 -2.277 1.00 84.94 177 GLU A N 1
ATOM 1420 C CA . GLU A 1 177 ? -3.703 -17.597 -1.497 1.00 84.94 177 GLU A CA 1
ATOM 1421 C C . GLU A 1 177 ? -4.074 -19.043 -1.137 1.00 84.94 177 GLU A C 1
ATOM 1423 O O . GLU A 1 177 ? -5.260 -19.299 -0.819 1.00 84.94 177 GLU A O 1
#

Foldseek 3Di:
DPPPCPPQWDPDDPQLVQKDKAQFWEFADDPNFTKTKIKIAGNDPFWWAPKFKKKWKWAWDQDPVRDTDGTDIDTFDWDDDSDTDGDTRPDIDMIIGTDDPPHPVVVCVVVDLPPDGIKMKMWMWTATPVPRDIDIHIHMHHSVRYHYQKDQDDQWDADPVRDIGGNCVSNNPIDGD

pLDDT: mean 84.93, std 14.62, range [38.59, 97.75]

Sequence (177 aa):
MVGMMYDRFSKNNNRAQTILFSRNAVICQRDNFPCFVFRTANLQATGLVDCQVVLKFVYSTITEEQETILLDFINLQVGEDDVSQEIEFCTPVLIAHRITPASPIYDYLEKGLEESQFEILVLLTGCDEATGVTIQARVSYLPRDIILNHRFVMIESLSNSNDWILDFKKFHSILPE

InterPro domains:
  IPR013518 Potassium channel, inwardly rectifying, Kir, cytoplasmic [G3DSA:2.60.40.1400] (4-177)
  IPR014756 Immunoglobulin E-set [SSF81296] (1-176)
  IPR016449 Potassium channel, inwardly rectifying, Kir [PR01320] (87-105)
  IPR016449 Potassium channel, inwardly rectifying, Kir [PR01320] (118-138)
  IPR016449 Potassium channel, inwardly rectifying, Kir [PR01320] (139-156)
  IPR016449 Potassium channel, inwardly rectifying, Kir [PR01320] (164-177)
  IPR016449 Potassium channel, inwardly rectifying, Kir [PTHR11767] (1-175)
  IPR041647 Inward rectifier potassium channel, C-terminal [PF17655] (19-174)